Protein AF-A0AAU5FFE0-F1 (afdb_monomer_lite)

pLDDT: mean 80.81, std 11.8, range [43.16, 93.12]

Foldseek 3Di:
DLVVLLVVLLVVLVVLVVVVVPDDDPVSVVVVVVSLVSLLVSLLVSLVVVLVVLCCVCCVVHHDPVSVVVSVVSVVVSVPDPSNVNSVVSSPHDPDDPDPPCPVVD

Structure (mmCIF, N/CA/C/O backbone):
data_AF-A0AAU5FFE0-F1
#
_entry.id   AF-A0AAU5FFE0-F1
#
loop_
_atom_site.group_PDB
_atom_site.id
_atom_site.type_symbol
_atom_site.label_atom_id
_atom_site.label_alt_id
_atom_site.label_comp_id
_atom_site.label_asym_id
_atom_site.label_entity_id
_atom_site.label_seq_id
_atom_site.pdbx_PDB_ins_code
_atom_site.Cartn_x
_atom_site.Cartn_y
_atom_site.Cartn_z
_atom_site.occupancy
_atom_site.B_iso_or_equiv
_atom_site.auth_seq_id
_atom_site.auth_comp_id
_atom_site.auth_asym_id
_atom_site.auth_atom_id
_atom_site.pdbx_PDB_model_num
ATOM 1 N N . MET A 1 1 ? -0.988 11.367 4.995 1.00 68.69 1 MET A N 1
ATOM 2 C CA . MET A 1 1 ? 0.091 10.368 4.802 1.00 68.69 1 MET A CA 1
ATOM 3 C C . MET A 1 1 ? -0.110 9.551 3.526 1.00 68.69 1 MET A C 1
ATOM 5 O O . MET A 1 1 ? 0.800 9.491 2.712 1.00 68.69 1 MET A O 1
ATOM 9 N N . GLN A 1 2 ? -1.309 9.001 3.305 1.00 73.69 2 GLN A N 1
ATOM 10 C CA . GLN A 1 2 ? -1.658 8.175 2.136 1.00 73.69 2 GLN A CA 1
ATOM 11 C C . GLN A 1 2 ? -1.326 8.842 0.782 1.00 73.69 2 GLN A C 1
ATOM 13 O O . GLN A 1 2 ? -0.648 8.256 -0.055 1.00 73.69 2 GLN A O 1
ATOM 18 N N . SER A 1 3 ? -1.671 10.124 0.619 1.00 80.56 3 SER A N 1
ATOM 19 C CA . SER A 1 3 ? -1.374 10.900 -0.597 1.00 80.56 3 SER A CA 1
ATOM 20 C C . SER A 1 3 ? 0.119 11.103 -0.882 1.00 80.56 3 SER A C 1
ATOM 22 O O . SER A 1 3 ? 0.492 11.401 -2.015 1.00 80.56 3 SER A O 1
ATOM 24 N N . HIS A 1 4 ? 0.987 10.975 0.126 1.00 80.06 4 HIS A N 1
ATOM 25 C CA . HIS A 1 4 ? 2.432 11.084 -0.063 1.00 80.06 4 HIS A CA 1
ATOM 26 C C . HIS A 1 4 ? 2.996 9.825 -0.726 1.00 80.06 4 HIS A C 1
ATOM 28 O O . HIS A 1 4 ? 3.796 9.943 -1.651 1.00 80.06 4 HIS A O 1
ATOM 34 N N . LEU A 1 5 ? 2.540 8.641 -0.303 1.00 75.75 5 LEU A N 1
ATOM 35 C CA . LEU A 1 5 ? 2.946 7.365 -0.898 1.00 75.75 5 LEU A CA 1
ATOM 36 C C . LEU A 1 5 ? 2.521 7.287 -2.369 1.00 75.75 5 LEU A C 1
ATOM 38 O O . LEU A 1 5 ? 3.358 7.011 -3.224 1.00 75.75 5 LEU A O 1
ATOM 42 N N . ASP A 1 6 ? 1.274 7.653 -2.680 1.00 81.31 6 ASP A N 1
ATOM 43 C CA . ASP A 1 6 ? 0.782 7.669 -4.065 1.00 81.31 6 ASP A CA 1
ATOM 44 C C . ASP A 1 6 ? 1.608 8.611 -4.959 1.00 81.31 6 ASP A C 1
ATOM 46 O O . ASP A 1 6 ? 1.974 8.263 -6.082 1.00 81.31 6 ASP A O 1
ATOM 50 N N . LYS A 1 7 ? 1.953 9.806 -4.457 1.00 85.44 7 LYS A N 1
AT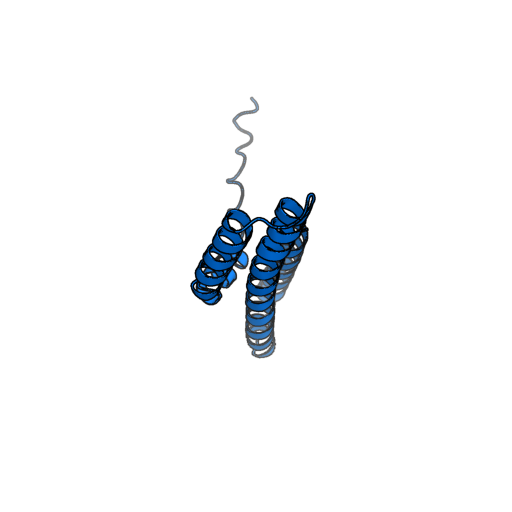OM 51 C CA . LYS A 1 7 ? 2.793 10.769 -5.189 1.00 85.44 7 LYS A CA 1
ATOM 52 C C . LYS A 1 7 ? 4.200 10.235 -5.452 1.00 85.44 7 LYS A C 1
ATOM 54 O O . LYS A 1 7 ? 4.742 10.500 -6.523 1.00 85.44 7 LYS A O 1
ATOM 59 N N . GLN A 1 8 ? 4.796 9.514 -4.502 1.00 83.69 8 GLN A N 1
ATOM 60 C CA . GLN A 1 8 ? 6.129 8.933 -4.678 1.00 83.69 8 GLN A CA 1
ATOM 61 C C . GLN A 1 8 ? 6.129 7.826 -5.734 1.00 83.69 8 GLN A C 1
ATOM 63 O O . GLN A 1 8 ? 7.001 7.835 -6.600 1.00 83.69 8 GLN A O 1
ATOM 68 N N . VAL A 1 9 ? 5.129 6.935 -5.720 1.00 79.88 9 VAL A N 1
ATOM 69 C CA . VAL A 1 9 ? 4.998 5.877 -6.738 1.00 79.88 9 VAL A CA 1
ATOM 70 C C . VAL A 1 9 ? 4.833 6.495 -8.128 1.00 79.88 9 VAL A C 1
ATOM 72 O O . VAL A 1 9 ? 5.641 6.218 -9.007 1.00 79.88 9 VAL A O 1
ATOM 75 N N . ARG A 1 10 ? 3.899 7.444 -8.293 1.00 83.25 10 ARG A N 1
ATOM 76 C CA . ARG A 1 10 ? 3.670 8.132 -9.580 1.00 83.25 10 ARG A CA 1
ATOM 77 C C . ARG A 1 10 ? 4.887 8.906 -10.084 1.00 83.25 10 ARG A C 1
ATOM 79 O O . ARG A 1 10 ? 5.137 8.979 -11.285 1.00 83.25 10 ARG A O 1
ATOM 86 N N . ARG A 1 11 ? 5.650 9.523 -9.175 1.00 83.19 11 ARG A N 1
ATOM 87 C CA . ARG A 1 11 ? 6.901 10.207 -9.531 1.00 83.19 11 ARG A CA 1
ATOM 88 C C . ARG A 1 11 ? 7.929 9.218 -10.070 1.00 83.19 11 ARG A C 1
ATOM 90 O O . ARG A 1 11 ? 8.678 9.580 -10.975 1.00 83.19 11 ARG A O 1
ATOM 97 N N . MET A 1 12 ? 7.976 8.013 -9.509 1.00 77.00 12 MET A N 1
ATOM 98 C CA . MET A 1 12 ? 8.881 6.965 -9.956 1.00 77.00 12 MET A CA 1
ATOM 99 C C . MET A 1 12 ? 8.469 6.435 -11.336 1.00 77.00 12 MET A C 1
ATOM 101 O O . MET A 1 12 ? 9.328 6.419 -12.213 1.00 77.00 12 MET A O 1
ATOM 105 N N . ASP A 1 13 ? 7.177 6.182 -11.592 1.00 76.00 13 ASP A N 1
ATOM 106 C CA . ASP A 1 13 ? 6.681 5.805 -12.932 1.00 76.00 13 ASP A CA 1
ATOM 107 C C . ASP A 1 13 ? 7.079 6.841 -13.995 1.00 76.00 13 ASP A C 1
ATOM 109 O O . ASP A 1 13 ? 7.671 6.505 -15.016 1.00 76.00 13 ASP A O 1
ATOM 113 N N . GLY A 1 14 ? 6.880 8.136 -13.720 1.00 78.38 14 GLY A N 1
ATOM 114 C CA . GLY A 1 14 ? 7.244 9.197 -14.669 1.00 78.38 14 GLY A CA 1
ATOM 115 C C . GLY A 1 14 ? 8.755 9.367 -14.905 1.00 78.38 14 GLY A C 1
ATOM 116 O O . GLY A 1 14 ? 9.170 10.056 -15.845 1.00 78.38 14 GLY A O 1
ATOM 117 N N . ILE A 1 15 ? 9.607 8.805 -14.044 1.00 77.69 15 ILE A N 1
ATOM 118 C CA . ILE A 1 15 ? 11.055 8.709 -14.285 1.00 77.69 15 ILE A CA 1
ATOM 119 C C . ILE A 1 15 ? 11.341 7.502 -15.184 1.00 77.69 15 ILE A C 1
ATOM 121 O O . ILE A 1 15 ? 12.102 7.634 -16.141 1.00 77.69 15 ILE A O 1
ATOM 125 N N . VAL A 1 16 ? 10.695 6.365 -14.920 1.00 70.94 16 VAL A N 1
ATOM 126 C CA . VAL A 1 16 ? 10.835 5.127 -15.699 1.00 70.94 16 VAL A CA 1
ATOM 127 C C . VAL A 1 16 ? 10.385 5.323 -17.135 1.00 70.94 16 VAL A C 1
ATOM 129 O O . VAL A 1 16 ? 11.165 5.045 -18.039 1.00 70.94 16 VAL A O 1
ATOM 132 N N . ASP A 1 17 ? 9.200 5.892 -17.355 1.00 74.25 17 ASP A N 1
ATOM 133 C CA . ASP A 1 17 ? 8.655 6.128 -18.696 1.00 74.25 17 ASP A CA 1
ATOM 134 C C . ASP A 1 17 ? 9.602 6.979 -19.559 1.00 74.25 17 ASP A C 1
ATOM 136 O O . ASP A 1 17 ? 9.773 6.733 -20.755 1.00 74.25 17 ASP A O 1
ATOM 140 N N . ARG A 1 18 ? 10.286 7.955 -18.944 1.00 73.25 18 ARG A N 1
ATOM 141 C CA . ARG A 1 18 ? 11.292 8.786 -19.625 1.00 73.25 18 ARG A CA 1
ATOM 142 C C . ARG A 1 18 ? 12.576 8.033 -19.951 1.00 73.25 18 ARG A C 1
ATOM 144 O O . ARG A 1 18 ? 13.163 8.291 -20.998 1.00 73.25 18 ARG A O 1
ATOM 151 N N . ILE A 1 19 ? 13.025 7.138 -19.074 1.00 68.19 19 ILE A N 1
ATOM 152 C CA . ILE A 1 19 ? 14.229 6.327 -19.302 1.00 68.19 19 ILE A CA 1
ATOM 153 C C . ILE A 1 19 ? 13.945 5.248 -20.362 1.00 68.19 19 ILE A C 1
ATOM 155 O O . ILE A 1 19 ? 14.749 5.052 -21.273 1.00 68.19 19 ILE A O 1
ATOM 159 N N . GLU A 1 20 ? 12.782 4.594 -20.302 1.00 67.94 20 GLU A N 1
ATOM 160 C CA . GLU A 1 20 ? 12.381 3.543 -21.247 1.00 67.94 20 GLU A CA 1
ATOM 161 C C . GLU A 1 20 ? 12.135 4.065 -22.665 1.00 67.94 20 GLU A C 1
ATOM 163 O O . GLU A 1 20 ? 12.395 3.341 -23.628 1.00 67.94 20 GLU A O 1
ATOM 168 N N . ALA A 1 21 ? 11.703 5.323 -22.821 1.00 69.50 21 ALA A N 1
ATOM 169 C CA . ALA A 1 21 ? 11.558 5.955 -24.133 1.00 69.50 21 ALA A CA 1
ATOM 170 C C . ALA A 1 21 ? 12.867 5.937 -24.953 1.00 69.50 21 ALA A C 1
ATOM 172 O O . ALA A 1 21 ? 12.816 5.938 -26.182 1.00 69.50 21 ALA A O 1
ATOM 173 N N . GLY A 1 22 ? 14.027 5.876 -24.285 1.00 66.06 22 GLY A N 1
ATOM 174 C CA . GLY A 1 22 ? 15.345 5.773 -24.918 1.00 66.06 22 GLY A CA 1
ATOM 175 C C . GLY A 1 22 ? 15.984 4.379 -24.882 1.00 66.06 22 GLY A C 1
ATOM 176 O O . GLY A 1 22 ? 16.970 4.161 -25.584 1.00 66.06 22 GLY A O 1
ATOM 177 N N . TRP A 1 23 ? 15.466 3.433 -24.087 1.00 62.72 23 TRP A N 1
ATOM 178 C CA . TRP A 1 23 ? 16.123 2.140 -23.862 1.00 62.72 23 TRP A CA 1
ATOM 179 C C . TRP A 1 23 ? 15.130 1.002 -23.580 1.00 62.72 23 TRP A C 1
ATOM 181 O O . TRP A 1 23 ? 14.775 0.724 -22.437 1.00 62.72 23 TRP A O 1
ATOM 191 N N . ARG A 1 24 ? 14.727 0.277 -24.633 1.00 66.38 24 ARG A N 1
ATOM 192 C CA . ARG A 1 24 ? 14.021 -1.013 -24.510 1.00 66.38 24 ARG A CA 1
ATOM 193 C C . ARG A 1 24 ? 15.040 -2.142 -24.405 1.00 66.38 24 ARG A C 1
ATOM 195 O O . ARG A 1 24 ? 15.666 -2.501 -25.399 1.00 66.38 24 ARG A O 1
ATOM 202 N N . SER A 1 25 ? 15.227 -2.687 -23.208 1.00 72.56 25 SER A N 1
ATOM 203 C CA . SER A 1 25 ? 16.160 -3.793 -22.962 1.00 72.56 25 SER A CA 1
ATOM 204 C C . SER A 1 25 ? 15.621 -4.752 -21.899 1.00 72.56 25 SER A C 1
ATOM 206 O O . SER A 1 25 ? 14.696 -4.402 -21.169 1.00 72.56 25 SER A O 1
ATOM 208 N N . PRO A 1 26 ? 16.205 -5.952 -21.740 1.00 79.50 26 PRO A N 1
ATOM 209 C CA . PRO A 1 26 ? 15.836 -6.856 -20.650 1.00 79.50 26 PRO A CA 1
ATOM 210 C C . PRO A 1 26 ? 15.937 -6.215 -19.254 1.00 79.50 26 PRO A C 1
ATOM 212 O O . PRO A 1 26 ? 15.165 -6.558 -18.363 1.00 79.50 26 PRO A O 1
ATOM 215 N N . ALA A 1 27 ? 16.842 -5.245 -19.070 1.00 77.44 27 ALA A N 1
ATOM 216 C CA . ALA A 1 27 ? 16.963 -4.500 -17.819 1.00 77.44 27 ALA A CA 1
ATOM 217 C C . ALA A 1 27 ? 15.751 -3.587 -17.557 1.00 77.44 27 ALA A C 1
ATOM 219 O O . ALA A 1 27 ? 15.340 -3.444 -16.407 1.00 77.44 27 ALA A O 1
ATOM 220 N N . SER A 1 28 ? 15.151 -3.010 -18.605 1.00 75.25 28 SER A N 1
ATOM 221 C CA . SER A 1 28 ? 13.961 -2.163 -18.461 1.00 75.25 28 SER A CA 1
ATOM 222 C C . SER A 1 28 ? 12.737 -2.989 -18.043 1.00 75.25 28 SER A C 1
ATOM 224 O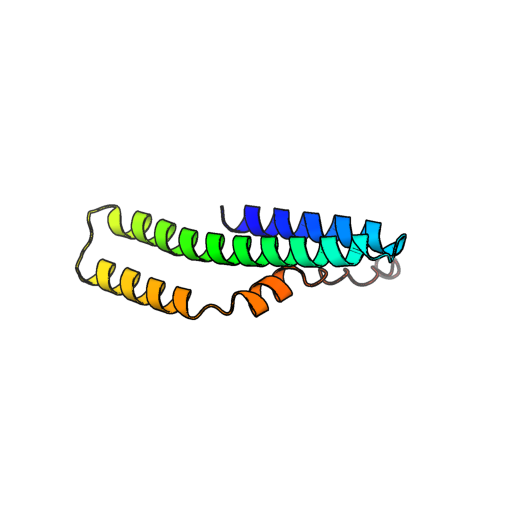 O . SER A 1 28 ? 12.021 -2.618 -17.116 1.00 75.25 28 SER A O 1
ATOM 226 N N . ALA A 1 29 ? 12.578 -4.188 -18.618 1.00 79.62 29 ALA A N 1
ATOM 227 C CA . ALA A 1 29 ? 11.538 -5.137 -18.218 1.00 79.62 29 ALA A CA 1
ATOM 228 C C . ALA A 1 29 ? 11.678 -5.582 -16.748 1.00 79.62 29 ALA A C 1
ATOM 230 O O . ALA A 1 29 ? 10.714 -5.507 -15.989 1.00 79.62 29 ALA A O 1
ATOM 231 N N . ALA A 1 30 ? 12.887 -5.962 -16.318 1.00 83.62 30 ALA A N 1
ATOM 232 C CA . ALA A 1 30 ? 13.138 -6.350 -14.928 1.00 83.62 30 ALA A CA 1
ATOM 233 C C . ALA A 1 30 ? 12.850 -5.206 -13.937 1.00 83.62 30 ALA A C 1
ATOM 235 O O . ALA A 1 30 ? 12.320 -5.431 -12.848 1.00 83.62 30 ALA A O 1
ATOM 236 N N . TYR A 1 31 ? 13.164 -3.965 -14.320 1.00 79.75 31 TYR A N 1
ATOM 237 C CA . TYR A 1 31 ? 12.841 -2.795 -13.510 1.00 79.75 31 TYR A CA 1
ATOM 238 C C . TYR A 1 31 ? 11.325 -2.567 -13.404 1.00 79.75 31 TYR A C 1
ATOM 240 O O . TYR A 1 31 ? 10.827 -2.297 -12.311 1.00 79.75 31 TYR A O 1
ATOM 248 N N . ARG A 1 32 ? 10.572 -2.706 -14.505 1.00 80.75 32 ARG A N 1
ATOM 249 C CA . ARG A 1 32 ? 9.101 -2.606 -14.497 1.00 80.75 32 ARG A CA 1
ATOM 250 C C . ARG A 1 32 ? 8.456 -3.601 -13.536 1.00 80.75 32 ARG A C 1
ATOM 252 O O . ARG A 1 32 ? 7.554 -3.219 -12.791 1.00 80.75 32 ARG A O 1
ATOM 259 N N . ASP A 1 33 ? 8.939 -4.839 -13.512 1.00 86.75 33 ASP A N 1
ATOM 260 C CA . ASP A 1 33 ? 8.431 -5.864 -12.597 1.00 86.75 33 ASP A CA 1
ATOM 261 C C . ASP A 1 33 ? 8.697 -5.500 -11.131 1.00 86.75 33 ASP A C 1
ATOM 263 O O . ASP A 1 33 ? 7.785 -5.566 -10.299 1.00 86.75 33 ASP A O 1
ATOM 267 N N . LEU A 1 34 ? 9.914 -5.035 -10.820 1.00 86.88 34 LEU A N 1
ATOM 268 C CA . LEU A 1 34 ? 10.254 -4.534 -9.487 1.00 86.88 34 LEU A CA 1
ATOM 269 C C . LEU A 1 34 ? 9.354 -3.358 -9.092 1.00 86.88 34 LEU A C 1
ATOM 271 O O . LEU A 1 34 ? 8.839 -3.306 -7.973 1.00 86.88 34 LEU A O 1
ATOM 275 N N . HIS A 1 35 ? 9.132 -2.426 -10.017 1.00 83.88 35 HIS A N 1
ATOM 276 C CA . HIS A 1 35 ? 8.316 -1.253 -9.754 1.00 83.88 35 HIS A CA 1
ATOM 277 C C . HIS A 1 35 ? 6.852 -1.617 -9.492 1.00 83.88 35 HIS A C 1
ATOM 279 O O . HIS A 1 35 ? 6.259 -1.104 -8.542 1.00 83.88 35 HIS A O 1
ATOM 285 N N . ARG A 1 36 ? 6.292 -2.555 -10.263 1.00 87.56 36 ARG A N 1
ATOM 286 C CA . ARG A 1 36 ? 4.942 -3.082 -10.033 1.00 87.56 36 ARG A CA 1
ATOM 287 C C . ARG A 1 36 ? 4.823 -3.774 -8.680 1.00 87.56 36 ARG A C 1
ATOM 289 O O . ARG A 1 36 ? 3.800 -3.636 -8.013 1.00 87.56 36 ARG A O 1
ATOM 296 N N . GLY A 1 37 ? 5.866 -4.482 -8.245 1.00 89.44 37 GLY A N 1
ATOM 297 C CA . GLY A 1 37 ? 5.971 -5.000 -6.879 1.00 89.44 37 GLY A CA 1
ATOM 298 C C . GLY A 1 37 ? 5.862 -3.884 -5.835 1.00 89.44 37 GLY A C 1
ATOM 299 O O . GLY A 1 37 ? 4.991 -3.933 -4.970 1.00 89.44 37 GLY A O 1
ATOM 300 N N . ALA A 1 38 ? 6.654 -2.821 -5.987 1.00 88.19 38 ALA A N 1
ATOM 301 C CA . ALA A 1 38 ? 6.621 -1.671 -5.083 1.00 88.19 38 ALA A CA 1
ATOM 302 C C . ALA A 1 38 ? 5.260 -0.944 -5.075 1.00 88.19 38 ALA A C 1
ATOM 304 O O . ALA A 1 38 ? 4.806 -0.495 -4.023 1.00 88.19 38 ALA A O 1
ATOM 305 N N . ALA A 1 39 ? 4.577 -0.851 -6.221 1.00 88.25 39 ALA A N 1
ATOM 306 C CA . ALA A 1 39 ? 3.234 -0.277 -6.306 1.00 88.25 39 ALA A CA 1
ATOM 307 C C . ALA A 1 39 ? 2.199 -1.122 -5.539 1.00 88.25 39 ALA A C 1
ATOM 309 O O . ALA A 1 39 ? 1.376 -0.573 -4.805 1.00 88.25 39 ALA A O 1
ATOM 310 N N . LYS A 1 40 ? 2.274 -2.457 -5.636 1.00 91.88 40 LYS A N 1
ATOM 311 C CA . LYS A 1 40 ? 1.431 -3.377 -4.849 1.00 91.88 40 LYS A CA 1
ATOM 312 C C . LYS A 1 40 ? 1.672 -3.225 -3.348 1.00 91.88 40 LYS A C 1
ATOM 314 O O . LYS A 1 40 ? 0.714 -3.166 -2.575 1.00 91.88 40 LYS A O 1
ATOM 319 N N . ASP A 1 41 ? 2.932 -3.111 -2.939 1.00 90.31 41 ASP A N 1
ATOM 320 C CA . ASP A 1 41 ? 3.280 -2.891 -1.535 1.00 90.31 41 ASP A CA 1
ATOM 321 C C . ASP A 1 41 ? 2.758 -1.540 -1.032 1.00 90.31 41 ASP A C 1
ATOM 323 O O . ASP A 1 41 ? 2.186 -1.469 0.056 1.00 90.31 41 ASP A O 1
ATOM 327 N N . ALA A 1 42 ? 2.855 -0.481 -1.842 1.00 88.12 42 ALA A N 1
ATOM 328 C CA . ALA A 1 42 ? 2.302 0.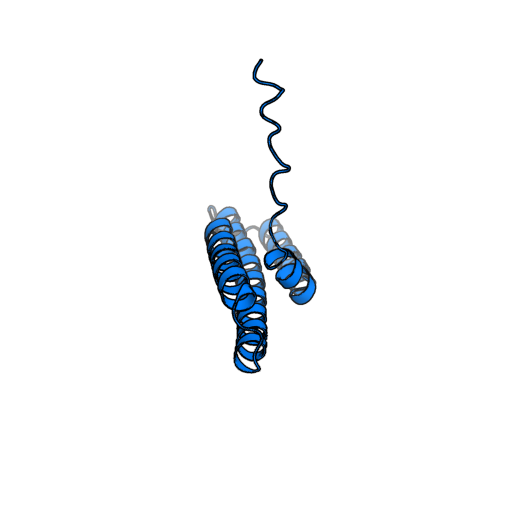829 -1.508 1.00 88.12 42 ALA A CA 1
ATOM 329 C C . ALA A 1 42 ? 0.776 0.789 -1.31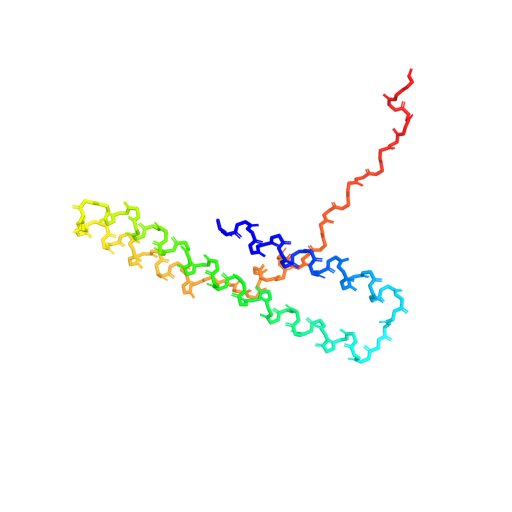2 1.00 88.12 42 ALA A C 1
ATOM 331 O O . ALA A 1 42 ? 0.273 1.357 -0.340 1.00 88.12 42 ALA A O 1
ATOM 332 N N . VAL A 1 43 ? 0.041 0.076 -2.177 1.00 90.06 43 VAL A N 1
ATOM 333 C CA . VAL A 1 43 ? -1.412 -0.133 -2.030 1.00 90.06 43 VAL A CA 1
ATOM 334 C C . VAL A 1 43 ? -1.732 -0.858 -0.721 1.00 90.06 43 VAL A C 1
ATOM 336 O O . VAL A 1 43 ? -2.613 -0.420 0.022 1.00 90.06 43 VAL A O 1
ATOM 339 N N . ARG A 1 44 ? -0.998 -1.931 -0.397 1.00 91.56 44 ARG A N 1
ATOM 340 C CA . ARG A 1 44 ? -1.201 -2.688 0.847 1.00 91.56 44 ARG A CA 1
ATOM 341 C C . ARG A 1 44 ? -0.914 -1.834 2.084 1.00 91.56 44 ARG A C 1
ATOM 343 O O . ARG A 1 44 ? -1.708 -1.827 3.020 1.00 91.56 44 ARG A O 1
ATOM 350 N N . ILE A 1 45 ? 0.187 -1.081 2.079 1.00 89.38 45 ILE A N 1
ATOM 351 C CA . ILE A 1 45 ? 0.539 -0.161 3.169 1.00 89.38 45 ILE A CA 1
ATOM 352 C C . ILE A 1 45 ? -0.549 0.905 3.337 1.00 89.38 45 ILE A C 1
ATOM 354 O O . ILE A 1 45 ? -0.967 1.173 4.461 1.00 89.38 45 ILE A O 1
ATOM 358 N N . ARG A 1 46 ? -1.046 1.488 2.237 1.00 87.69 46 ARG A N 1
ATOM 359 C CA . ARG A 1 46 ? -2.124 2.488 2.271 1.00 87.69 46 ARG A CA 1
ATOM 360 C C . ARG A 1 46 ? -3.389 1.931 2.915 1.00 87.69 46 ARG A C 1
ATOM 362 O O . ARG A 1 46 ? -3.973 2.610 3.756 1.00 87.69 46 ARG A O 1
ATOM 369 N N . ALA A 1 47 ? -3.781 0.712 2.549 1.00 90.06 47 ALA A N 1
ATOM 370 C CA . ALA A 1 47 ? -4.926 0.034 3.143 1.00 90.06 47 ALA A CA 1
ATOM 371 C C . ALA A 1 47 ? -4.743 -0.096 4.662 1.00 90.06 47 ALA A C 1
ATOM 373 O O . ALA A 1 47 ? -5.546 0.442 5.420 1.00 90.06 47 ALA A O 1
ATOM 374 N N . ILE A 1 48 ? -3.634 -0.690 5.111 1.00 91.50 48 ILE A N 1
ATOM 375 C CA . ILE A 1 48 ? -3.337 -0.878 6.540 1.00 91.50 48 ILE A CA 1
ATOM 376 C C . ILE A 1 48 ? -3.372 0.457 7.293 1.00 91.50 48 ILE A C 1
ATOM 378 O O . ILE A 1 48 ? -4.025 0.565 8.333 1.00 91.50 48 ILE A O 1
ATOM 382 N N . LEU A 1 49 ? -2.723 1.491 6.749 1.00 88.62 49 LEU A N 1
ATOM 383 C CA . LEU A 1 49 ? -2.702 2.823 7.351 1.00 88.62 49 LEU A CA 1
ATOM 384 C C . LEU A 1 49 ? -4.103 3.425 7.499 1.00 88.62 49 LEU A C 1
ATOM 386 O O . LEU A 1 49 ? -4.340 4.101 8.493 1.00 88.62 49 LEU A O 1
ATOM 390 N N . ALA A 1 50 ? -5.033 3.158 6.578 1.00 89.12 50 ALA A N 1
ATOM 391 C CA . ALA A 1 50 ? -6.408 3.645 6.682 1.00 89.12 50 ALA A CA 1
ATOM 392 C C . ALA A 1 50 ? -7.164 3.035 7.878 1.00 89.12 50 ALA A C 1
ATOM 394 O O . ALA A 1 50 ? -7.901 3.740 8.560 1.00 89.12 50 ALA A O 1
ATOM 395 N N . VAL A 1 51 ? -6.952 1.747 8.185 1.00 91.38 51 VAL A N 1
ATOM 396 C CA . VAL A 1 51 ? -7.532 1.133 9.399 1.00 91.38 51 VAL A CA 1
ATOM 397 C C . VAL A 1 51 ? -6.853 1.628 10.664 1.00 91.38 51 VAL A C 1
ATOM 399 O O . VAL A 1 51 ? -7.533 1.821 11.665 1.00 91.38 51 VAL A O 1
ATOM 402 N N . ILE A 1 52 ? -5.539 1.860 10.641 1.00 90.56 52 ILE A N 1
ATOM 403 C CA . ILE A 1 52 ? -4.840 2.434 11.799 1.00 90.56 52 ILE A CA 1
ATOM 404 C C . ILE A 1 52 ? -5.343 3.856 12.074 1.00 90.56 52 ILE A C 1
ATOM 406 O O . ILE A 1 52 ? -5.612 4.193 13.223 1.00 90.56 52 ILE A O 1
ATOM 410 N N . GLU A 1 53 ? -5.499 4.674 11.033 1.00 89.00 53 GLU A N 1
ATOM 411 C CA . GLU A 1 53 ? -6.046 6.030 11.126 1.00 89.00 53 GLU A CA 1
ATOM 412 C C . GLU A 1 53 ? -7.449 6.021 11.745 1.00 89.00 53 GLU A C 1
ATOM 414 O O . GLU A 1 53 ? -7.711 6.769 12.688 1.00 89.00 53 GLU A O 1
ATOM 419 N N . GLU A 1 54 ? -8.313 5.113 11.290 1.00 90.44 54 GLU A N 1
ATOM 420 C CA . GLU A 1 54 ? -9.648 4.957 11.861 1.00 90.44 54 GLU A CA 1
ATOM 421 C C . GLU A 1 54 ? -9.614 4.455 13.310 1.00 90.44 54 GLU A C 1
ATOM 423 O O . GLU A 1 54 ? -10.306 4.997 14.169 1.00 90.44 54 GLU A O 1
ATOM 428 N N . ALA A 1 55 ? -8.784 3.459 13.619 1.00 88.44 55 ALA A N 1
ATOM 429 C CA . ALA A 1 55 ? -8.659 2.930 14.973 1.00 88.44 55 ALA A CA 1
ATOM 430 C C . ALA A 1 55 ? -8.200 4.009 15.960 1.00 88.44 55 ALA A C 1
ATOM 432 O O . ALA A 1 55 ? -8.729 4.097 17.064 1.00 88.44 55 ALA A O 1
ATOM 433 N N . VAL A 1 56 ? -7.261 4.868 15.559 1.00 89.56 56 VAL A N 1
ATOM 434 C CA . VAL A 1 56 ? -6.826 6.010 16.375 1.00 89.56 56 VAL A CA 1
ATOM 435 C C . VAL A 1 56 ? -7.956 7.026 16.553 1.00 89.56 56 VAL A C 1
ATOM 437 O O . VAL A 1 56 ? -8.116 7.571 17.644 1.00 89.56 56 VAL A O 1
ATOM 440 N N . ARG A 1 57 ? -8.759 7.272 15.509 1.00 87.31 57 ARG A N 1
ATOM 441 C CA . ARG A 1 57 ? -9.903 8.193 15.561 1.00 87.31 57 ARG A CA 1
ATOM 442 C C . ARG A 1 57 ? -10.985 7.708 16.526 1.00 87.31 57 ARG A C 1
ATOM 444 O O . ARG A 1 57 ? -11.446 8.498 17.346 1.00 87.31 57 ARG A O 1
ATOM 451 N N . LEU A 1 58 ? -11.367 6.435 16.431 1.00 89.81 58 LEU A N 1
ATOM 452 C CA . LEU A 1 58 ? -12.395 5.821 17.277 1.00 89.81 58 LEU A CA 1
ATOM 453 C C . LEU A 1 58 ? -11.897 5.606 18.713 1.00 89.81 58 LEU A C 1
ATOM 455 O O . LEU A 1 58 ? -12.635 5.815 19.665 1.00 89.81 58 LEU A O 1
ATOM 459 N N . GLY A 1 59 ? -10.620 5.263 18.888 1.00 86.62 59 GLY A N 1
ATOM 460 C CA . GLY A 1 59 ? -10.019 5.006 20.198 1.00 86.62 59 GLY A CA 1
ATOM 461 C C . GLY A 1 59 ? -9.746 6.250 21.049 1.00 86.62 59 GLY A C 1
ATOM 462 O O . GLY A 1 59 ? -9.215 6.107 22.149 1.00 86.62 59 GLY A O 1
ATOM 463 N N . ARG A 1 60 ? -10.083 7.459 20.572 1.00 86.00 60 ARG A N 1
ATOM 464 C CA . ARG A 1 60 ? -9.806 8.729 21.267 1.00 86.00 60 ARG A CA 1
ATOM 465 C C . ARG A 1 60 ? -10.374 8.768 22.689 1.00 86.00 60 ARG A C 1
ATOM 467 O O . ARG A 1 60 ? -9.691 9.261 23.582 1.00 86.00 60 ARG A O 1
ATOM 474 N N . ASP A 1 61 ? -11.570 8.219 22.881 1.00 86.94 61 ASP A N 1
ATOM 475 C CA . ASP A 1 61 ? -12.283 8.201 24.166 1.00 86.94 61 ASP A CA 1
ATOM 476 C C . ASP A 1 61 ? -12.419 6.767 24.735 1.00 86.94 61 ASP A C 1
ATOM 478 O O . ASP A 1 61 ? -13.190 6.520 25.662 1.00 86.94 61 ASP A O 1
ATOM 482 N N . GLY A 1 62 ? -11.633 5.819 24.204 1.00 83.00 62 GLY A N 1
ATOM 483 C CA . GLY A 1 62 ? -11.786 4.379 24.435 1.00 83.00 62 GLY A CA 1
ATOM 484 C C . GLY A 1 62 ? -12.745 3.723 23.432 1.00 83.00 62 GLY A C 1
ATOM 485 O O . GLY A 1 62 ? -13.638 4.370 22.899 1.00 83.00 62 GLY A O 1
ATOM 486 N N . PHE A 1 63 ? -12.543 2.434 23.140 1.00 87.38 63 PHE A N 1
ATOM 487 C CA . PHE A 1 63 ? -13.346 1.718 22.141 1.00 87.38 63 PHE A CA 1
ATOM 488 C C . PHE A 1 63 ? -14.679 1.225 22.713 1.00 87.38 63 PHE A C 1
ATOM 490 O O . PHE A 1 63 ? -14.697 0.518 23.722 1.00 87.38 63 PHE A O 1
ATOM 497 N N . SER A 1 64 ? -15.779 1.518 22.018 1.00 89.75 64 SER A N 1
ATOM 498 C CA . SER A 1 64 ? -17.076 0.864 22.222 1.00 89.75 64 SER A CA 1
ATOM 499 C C . SER A 1 64 ? -17.217 -0.415 21.380 1.00 89.75 64 SER A C 1
ATOM 501 O O . SER A 1 64 ? -16.445 -0.658 20.451 1.00 89.75 64 SER A O 1
ATOM 503 N N . GLU A 1 65 ? -18.236 -1.237 21.657 1.00 89.94 65 GLU A N 1
ATOM 504 C CA . GLU A 1 65 ? -18.552 -2.412 20.822 1.00 89.94 65 GLU A CA 1
ATOM 505 C C . GLU A 1 65 ? -18.867 -2.028 19.367 1.00 89.94 65 GLU A C 1
ATOM 507 O O . GLU A 1 65 ? -18.477 -2.733 18.435 1.00 89.94 65 GLU A O 1
ATOM 512 N N . GLN A 1 66 ? -19.519 -0.878 19.170 1.00 88.69 66 GLN A N 1
ATOM 513 C CA . GLN A 1 66 ? -19.819 -0.332 17.848 1.00 88.69 66 GLN A CA 1
ATOM 514 C C . GLN A 1 66 ? -18.525 -0.025 17.080 1.00 88.69 66 GLN A C 1
ATOM 516 O O . GLN A 1 66 ? -18.403 -0.379 15.908 1.00 88.69 66 GLN A O 1
ATOM 521 N N . ASP A 1 67 ? -17.538 0.575 17.746 1.00 89.38 67 ASP A N 1
ATOM 522 C CA . ASP A 1 67 ? -16.255 0.930 17.130 1.00 89.38 67 ASP A CA 1
ATOM 523 C C . ASP A 1 67 ? -15.463 -0.315 16.725 1.00 89.38 67 ASP A C 1
ATOM 525 O O . ASP A 1 67 ? -14.878 -0.376 15.642 1.00 89.38 67 ASP A O 1
ATOM 529 N N . LEU A 1 68 ? -15.489 -1.352 17.567 1.00 91.81 68 LEU A N 1
ATOM 530 C CA . LEU A 1 68 ? -14.864 -2.636 17.256 1.00 91.81 68 LEU A CA 1
ATOM 531 C C . LEU A 1 68 ? -15.526 -3.312 16.048 1.00 91.81 68 LEU A C 1
ATOM 533 O O . LEU A 1 68 ? -14.821 -3.876 15.206 1.00 91.81 68 LEU A O 1
ATOM 537 N N . ALA A 1 69 ? -16.854 -3.220 15.921 1.00 91.69 69 ALA A N 1
ATOM 538 C CA . ALA A 1 69 ? -17.575 -3.732 14.758 1.00 91.69 69 ALA A CA 1
ATOM 539 C C . ALA A 1 69 ? -17.186 -2.990 13.465 1.00 91.69 69 ALA A C 1
ATOM 541 O O . ALA A 1 69 ? -16.964 -3.631 12.435 1.00 91.69 69 ALA A O 1
ATOM 542 N N . VAL A 1 70 ? -17.019 -1.663 13.525 1.00 91.56 70 VAL A N 1
ATOM 543 C CA . VAL A 1 70 ? -16.534 -0.854 12.391 1.00 91.56 70 VAL A CA 1
ATOM 544 C C . VAL A 1 70 ? -15.125 -1.282 11.978 1.00 91.56 70 VAL A C 1
ATOM 546 O O . VAL A 1 70 ? -14.874 -1.537 10.798 1.00 91.56 70 VAL A O 1
ATOM 549 N N . LEU A 1 71 ? -14.207 -1.446 12.934 1.00 92.56 71 LEU A N 1
ATOM 550 C CA . LEU A 1 71 ? -12.839 -1.886 12.640 1.00 92.56 71 LEU A CA 1
ATOM 551 C C . LEU A 1 71 ? -12.785 -3.301 12.055 1.00 92.56 71 LEU A C 1
ATOM 553 O O . LEU A 1 71 ? -11.960 -3.567 11.176 1.00 92.56 71 LEU A O 1
ATOM 557 N N . ALA A 1 72 ? -13.647 -4.209 12.518 1.00 92.00 72 ALA A N 1
ATOM 558 C CA . ALA A 1 72 ? -13.758 -5.554 11.961 1.00 92.00 72 ALA A CA 1
ATOM 559 C C . ALA A 1 72 ? -14.238 -5.512 10.503 1.00 92.00 72 ALA A C 1
ATOM 561 O O . ALA A 1 72 ? -13.629 -6.144 9.637 1.00 92.00 72 ALA A O 1
ATOM 562 N N . GLN A 1 73 ? -15.262 -4.705 10.215 1.00 91.94 73 GLN A N 1
ATOM 563 C CA . GLN A 1 73 ? -15.781 -4.531 8.861 1.00 91.94 73 GLN A CA 1
ATOM 564 C C . GLN A 1 73 ? -14.735 -3.920 7.920 1.00 91.94 73 GLN A C 1
ATOM 566 O O . GLN A 1 73 ? -14.541 -4.405 6.807 1.00 91.94 73 GLN A O 1
ATOM 571 N N . MET A 1 74 ? -14.005 -2.893 8.361 1.00 90.62 74 MET A N 1
ATOM 572 C CA . MET A 1 74 ? -12.942 -2.300 7.545 1.00 90.62 74 MET A CA 1
ATOM 573 C C . MET A 1 74 ? -11.815 -3.287 7.244 1.00 90.62 74 MET A C 1
ATOM 575 O O . MET A 1 74 ? -11.267 -3.270 6.143 1.00 90.62 74 MET A O 1
ATOM 579 N N . ARG A 1 75 ? -11.479 -4.165 8.195 1.00 90.00 75 ARG A N 1
ATOM 580 C CA . ARG A 1 75 ? -10.466 -5.206 7.993 1.00 90.00 75 ARG A CA 1
ATOM 581 C C . ARG A 1 75 ? -10.908 -6.213 6.930 1.00 90.00 75 ARG A C 1
ATOM 583 O O . ARG A 1 75 ? -10.129 -6.512 6.036 1.00 90.00 75 ARG A O 1
ATOM 590 N N . GLN A 1 76 ? -12.176 -6.628 6.954 1.00 91.44 76 GLN A N 1
ATOM 591 C CA . GLN A 1 76 ? -12.743 -7.473 5.898 1.00 91.44 76 GLN A CA 1
ATOM 592 C C . GLN A 1 76 ? -12.687 -6.789 4.528 1.00 91.44 76 GLN A C 1
ATOM 594 O O . GLN A 1 76 ? -12.300 -7.408 3.543 1.00 91.44 76 GLN A O 1
ATOM 599 N N . ILE A 1 77 ? -13.026 -5.498 4.452 1.00 88.50 77 ILE A N 1
ATOM 600 C CA . ILE A 1 77 ? -12.933 -4.741 3.195 1.00 88.50 77 ILE A CA 1
ATOM 601 C C . ILE A 1 77 ? -11.486 -4.712 2.680 1.00 88.50 77 ILE A C 1
ATOM 603 O O . ILE A 1 77 ? -11.283 -4.865 1.477 1.00 88.50 77 ILE A O 1
ATOM 607 N N . GLN A 1 78 ? -10.484 -4.564 3.557 1.00 89.06 78 GLN A N 1
ATOM 608 C CA . GLN A 1 78 ? -9.072 -4.615 3.151 1.00 89.06 78 GLN A CA 1
ATOM 609 C C . GLN A 1 78 ? -8.668 -5.950 2.539 1.00 89.06 78 GLN A C 1
ATOM 611 O O . GLN A 1 78 ? -7.960 -5.954 1.532 1.00 89.06 78 GLN A O 1
ATOM 616 N N . ASP A 1 79 ? -9.129 -7.059 3.114 1.00 88.56 79 ASP A N 1
ATOM 617 C CA . ASP A 1 79 ? -8.818 -8.404 2.618 1.00 88.56 79 ASP A CA 1
ATOM 618 C C . ASP A 1 79 ? -9.370 -8.638 1.200 1.00 88.56 79 ASP A C 1
ATOM 620 O O . ASP A 1 79 ? -8.861 -9.478 0.456 1.00 88.56 79 ASP A O 1
ATOM 624 N N . HIS A 1 80 ? -10.378 -7.860 0.796 1.00 89.38 80 HIS A N 1
ATOM 625 C CA . HIS A 1 80 ? -10.992 -7.907 -0.530 1.00 89.38 80 HIS A CA 1
ATOM 626 C C . HIS A 1 80 ? -10.441 -6.876 -1.525 1.00 89.38 80 HIS A C 1
ATOM 628 O O . HIS A 1 80 ? -10.913 -6.821 -2.664 1.00 89.38 80 HIS A O 1
ATOM 634 N N . ILE A 1 81 ? -9.453 -6.059 -1.148 1.00 89.94 81 ILE A N 1
ATOM 635 C CA . ILE A 1 81 ? -8.835 -5.117 -2.086 1.00 89.94 81 ILE A CA 1
ATOM 636 C C . ILE A 1 81 ? -8.064 -5.900 -3.152 1.00 89.94 81 ILE A C 1
ATOM 638 O O . ILE A 1 81 ? -7.109 -6.620 -2.860 1.00 89.94 81 ILE A O 1
ATOM 642 N N . ASP A 1 82 ? -8.429 -5.687 -4.416 1.00 93.12 82 ASP A N 1
ATOM 643 C CA . ASP A 1 82 ? -7.634 -6.149 -5.550 1.00 93.12 82 ASP A CA 1
ATOM 644 C C . ASP A 1 82 ? -6.364 -5.297 -5.676 1.00 93.12 82 ASP A C 1
ATOM 646 O O . ASP A 1 82 ? -6.320 -4.265 -6.351 1.00 93.12 82 ASP A O 1
ATOM 650 N N . VAL A 1 83 ? -5.318 -5.746 -4.985 1.00 91.25 83 VAL A N 1
ATOM 651 C CA . VAL A 1 83 ? -4.019 -5.071 -4.937 1.00 91.25 83 VAL A CA 1
ATOM 652 C C . VAL A 1 83 ? -3.392 -4.959 -6.327 1.00 91.25 83 VAL A C 1
ATOM 654 O O . VAL A 1 83 ? -2.705 -3.979 -6.602 1.00 91.25 83 VAL A O 1
ATOM 657 N N . ALA A 1 84 ? -3.614 -5.936 -7.210 1.00 89.31 84 ALA A N 1
ATOM 658 C CA . ALA A 1 84 ? -3.043 -5.906 -8.551 1.00 89.31 84 ALA A CA 1
ATOM 659 C C . ALA A 1 84 ? -3.711 -4.820 -9.400 1.00 89.31 84 ALA A C 1
ATOM 661 O O . ALA A 1 84 ? -3.010 -3.985 -9.967 1.00 89.31 84 ALA A O 1
ATOM 662 N N . ARG A 1 85 ? -5.047 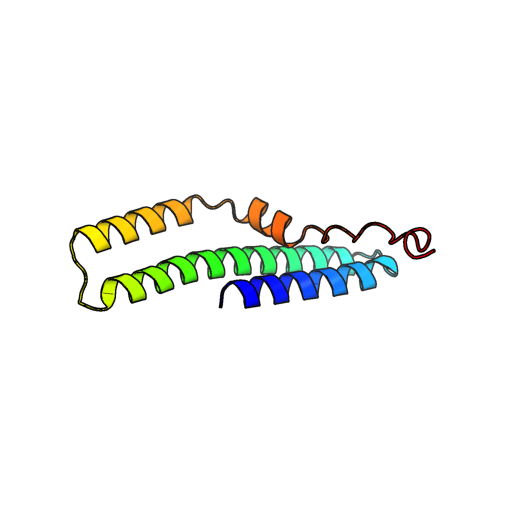-4.774 -9.414 1.00 91.62 85 ARG A N 1
ATOM 663 C CA . ARG A 1 85 ? -5.804 -3.752 -10.149 1.00 91.62 85 ARG A CA 1
ATOM 664 C C . ARG A 1 85 ? -5.515 -2.340 -9.638 1.00 91.62 85 ARG A C 1
ATOM 666 O O . ARG A 1 85 ? -5.357 -1.416 -10.432 1.00 91.62 85 ARG A O 1
ATOM 673 N N . GLU A 1 86 ? -5.447 -2.161 -8.323 1.00 89.25 86 GLU A N 1
ATOM 674 C CA . GLU A 1 86 ? -5.141 -0.862 -7.711 1.00 89.25 86 GLU A CA 1
ATOM 675 C C . GLU A 1 86 ? -3.701 -0.414 -7.990 1.00 89.25 86 GLU A C 1
ATOM 677 O O . GLU A 1 86 ? -3.466 0.766 -8.250 1.00 89.25 86 GLU A O 1
ATOM 682 N N . ALA A 1 87 ? -2.740 -1.344 -7.987 1.00 89.19 87 ALA A N 1
ATOM 683 C CA . ALA A 1 87 ? -1.365 -1.046 -8.376 1.00 89.19 87 ALA A CA 1
ATOM 684 C C . ALA A 1 87 ? -1.288 -0.632 -9.850 1.00 89.19 87 ALA A C 1
ATOM 686 O O . ALA A 1 87 ? -0.649 0.365 -10.168 1.00 89.19 87 ALA A O 1
ATOM 687 N N . ASP A 1 88 ? -2.001 -1.325 -10.737 1.00 88.25 88 ASP A N 1
ATOM 688 C CA . ASP A 1 88 ? -2.040 -0.982 -12.160 1.00 88.25 88 ASP A CA 1
ATOM 689 C C . ASP A 1 88 ? -2.650 0.407 -12.398 1.00 88.25 88 ASP A C 1
ATOM 691 O O . ASP A 1 88 ? -2.139 1.181 -13.204 1.00 88.25 88 ASP A O 1
ATOM 695 N N . ALA A 1 89 ? -3.704 0.769 -11.660 1.00 87.19 89 ALA A N 1
ATOM 696 C CA . ALA A 1 89 ? -4.293 2.109 -11.712 1.00 87.19 89 ALA A CA 1
ATOM 697 C C . ALA A 1 89 ? -3.360 3.195 -11.143 1.00 87.19 89 ALA A C 1
ATOM 699 O O . ALA A 1 89 ? -3.384 4.349 -11.587 1.00 87.19 89 ALA A O 1
ATOM 700 N N . LEU A 1 90 ? -2.534 2.843 -10.155 1.00 84.19 90 LEU A N 1
ATOM 701 C CA . LEU A 1 90 ? -1.527 3.739 -9.597 1.00 84.19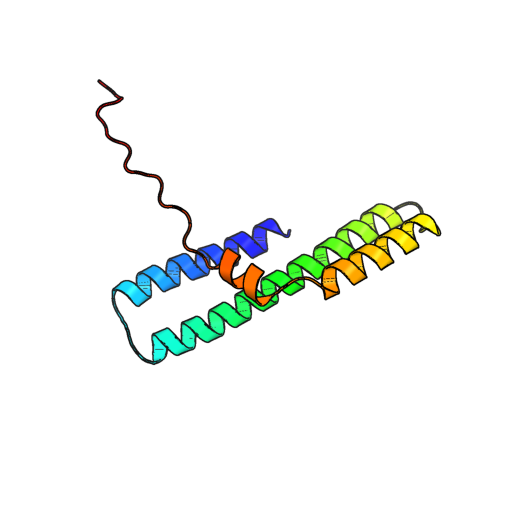 90 LEU A CA 1
ATOM 702 C C . LEU A 1 90 ? -0.403 4.012 -10.604 1.00 84.19 90 LEU A C 1
ATOM 704 O O . LEU A 1 90 ? 0.042 5.157 -10.696 1.00 84.19 90 LEU A O 1
ATOM 708 N N . GLN A 1 91 ? -0.030 2.985 -11.372 1.00 81.44 91 GLN A N 1
ATOM 709 C CA . GLN A 1 91 ? 1.000 3.036 -12.411 1.00 81.44 91 GLN A CA 1
ATOM 710 C C . GLN A 1 91 ? 0.509 3.501 -13.781 1.00 81.44 91 GLN A C 1
ATOM 712 O O . GLN A 1 91 ? 1.306 3.722 -14.692 1.00 81.44 91 GLN A O 1
ATOM 717 N N . ALA A 1 92 ? -0.803 3.657 -13.961 1.00 80.81 92 ALA A N 1
ATOM 718 C CA . ALA A 1 92 ? -1.345 4.193 -15.195 1.00 80.81 92 ALA A CA 1
ATOM 719 C C . ALA A 1 92 ? -0.787 5.611 -15.437 1.00 80.81 92 ALA A C 1
ATOM 721 O O . ALA A 1 92 ? -0.807 6.440 -14.512 1.00 80.81 92 ALA A O 1
ATOM 722 N N . PRO A 1 93 ? -0.314 5.912 -16.664 1.00 69.69 93 PRO A N 1
ATOM 723 C CA . PRO A 1 93 ? 0.203 7.231 -16.989 1.00 69.69 93 PRO A CA 1
ATOM 724 C C . PRO A 1 93 ? -0.874 8.277 -16.702 1.00 69.69 93 PRO A C 1
ATOM 726 O O . PRO A 1 93 ? -2.050 8.089 -17.026 1.00 69.69 93 PRO A O 1
ATOM 729 N N . ALA A 1 94 ? -0.480 9.376 -16.056 1.00 63.72 94 ALA A N 1
ATOM 730 C CA . ALA A 1 94 ? -1.405 10.470 -15.787 1.00 63.72 94 ALA A CA 1
ATOM 731 C C . ALA A 1 94 ? -1.983 10.983 -17.119 1.00 63.72 94 ALA A C 1
ATOM 733 O O . ALA A 1 94 ? -1.227 11.083 -18.091 1.00 63.72 94 ALA A O 1
ATOM 734 N N . PRO A 1 95 ? -3.288 11.315 -17.192 1.00 58.19 95 PRO A N 1
ATOM 735 C CA . PRO A 1 95 ? -3.857 11.888 -18.403 1.00 58.19 95 PRO A CA 1
ATOM 736 C C . PRO A 1 95 ? -3.054 13.135 -18.766 1.00 58.19 95 PRO A C 1
ATOM 738 O O . PRO A 1 95 ? -2.924 14.060 -17.960 1.00 58.19 95 PRO A O 1
ATOM 741 N N . THR A 1 96 ? -2.470 13.139 -19.961 1.00 57.38 96 THR A N 1
ATOM 742 C CA . THR A 1 96 ? -1.798 14.316 -20.499 1.00 57.38 96 THR A CA 1
ATOM 743 C C . THR A 1 96 ? -2.825 15.446 -20.548 1.00 57.38 96 THR A C 1
ATOM 745 O O . THR A 1 96 ? -3.901 15.245 -21.121 1.00 57.38 96 THR A O 1
ATOM 748 N N . PRO A 1 97 ? -2.544 16.628 -19.966 1.00 55.03 97 PRO A N 1
ATOM 749 C CA . PRO A 1 97 ? -3.350 17.805 -20.244 1.00 55.03 97 PRO A CA 1
ATOM 750 C C . PRO A 1 97 ? -3.381 17.964 -21.765 1.00 55.03 97 PRO A C 1
ATOM 752 O O . PRO A 1 97 ? -2.324 17.977 -22.403 1.00 55.03 97 PRO A O 1
ATOM 755 N N . GLY A 1 98 ? -4.580 17.982 -22.352 1.00 59.53 98 GLY A N 1
ATOM 756 C CA . GLY A 1 98 ? -4.735 18.202 -23.787 1.00 59.53 98 GLY A CA 1
ATOM 757 C C . GLY A 1 98 ? -4.011 19.489 -24.205 1.00 59.53 98 GLY A C 1
ATOM 758 O O . GLY A 1 98 ? -3.832 20.380 -23.371 1.00 59.53 98 GLY A O 1
ATOM 759 N N . PRO A 1 99 ? -3.556 19.599 -25.464 1.00 57.00 99 PRO A N 1
ATOM 760 C CA . PRO A 1 99 ? -2.831 20.777 -25.916 1.00 57.00 99 PRO A CA 1
ATOM 761 C C . PRO A 1 99 ? -3.663 22.034 -25.637 1.00 57.00 99 PRO A C 1
ATOM 763 O O . PRO A 1 99 ? -4.771 22.176 -26.149 1.00 57.00 99 PRO A O 1
ATOM 766 N N . HIS A 1 100 ? -3.132 22.945 -24.817 1.00 52.69 100 HIS A N 1
ATOM 767 C CA . HIS A 1 100 ? -3.672 24.294 -24.703 1.00 52.69 100 HIS A CA 1
ATOM 768 C C . HIS A 1 100 ? -3.441 24.978 -26.054 1.00 52.69 100 HIS A C 1
ATOM 770 O O . HIS A 1 100 ? -2.353 25.481 -26.331 1.00 52.69 100 HIS A O 1
ATOM 776 N N . SER A 1 101 ? -4.432 24.931 -26.945 1.00 56.00 101 SER A N 1
ATOM 777 C CA . SER A 1 101 ? -4.410 25.734 -28.162 1.00 56.00 101 SER A CA 1
ATOM 778 C C . SER A 1 101 ? -4.381 27.205 -27.750 1.00 56.00 101 SER A C 1
ATOM 780 O O . SER A 1 101 ? -5.370 27.718 -27.234 1.00 56.00 101 SER A O 1
ATOM 782 N N . GLY A 1 102 ? -3.268 27.897 -28.015 1.00 57.47 102 GLY A N 1
ATOM 783 C CA . GLY A 1 102 ? -3.091 29.343 -27.790 1.00 57.47 102 GLY A CA 1
ATOM 784 C C . GLY A 1 102 ? -3.996 30.247 -28.643 1.00 57.47 102 GLY A C 1
ATOM 785 O O . GLY A 1 102 ? -3.688 31.412 -28.841 1.00 57.47 102 GLY A O 1
ATOM 786 N N . ILE A 1 103 ? -5.089 29.700 -29.181 1.00 55.41 103 ILE A N 1
ATOM 787 C CA . ILE A 1 103 ? -6.140 30.398 -29.928 1.00 55.41 103 ILE A CA 1
ATOM 788 C C . ILE A 1 103 ? -7.224 30.956 -28.994 1.00 55.41 103 ILE A C 1
ATOM 790 O O . ILE A 1 103 ? -7.971 31.832 -29.404 1.00 55.41 103 ILE A O 1
ATOM 794 N N . SER A 1 104 ? -7.313 30.490 -27.744 1.00 53.41 104 SER A N 1
ATOM 795 C CA . SER A 1 104 ? -8.256 31.036 -26.752 1.00 53.41 104 SER A CA 1
ATOM 796 C C . SER A 1 104 ? -7.764 32.308 -26.046 1.00 53.41 104 SER A C 1
ATOM 798 O O . SER A 1 104 ? -8.443 32.773 -25.137 1.00 53.41 104 SER A O 1
ATOM 800 N N . ASP A 1 105 ? -6.604 32.838 -26.442 1.00 56.28 105 ASP A N 1
ATOM 801 C CA . ASP A 1 105 ? -5.940 34.001 -25.826 1.00 56.28 105 ASP A CA 1
ATOM 802 C C . ASP A 1 105 ? -5.823 35.201 -26.801 1.00 56.28 105 ASP A C 1
ATOM 804 O O . ASP A 1 105 ? -5.020 36.112 -26.592 1.00 56.28 105 ASP A O 1
ATOM 808 N N . LEU A 1 106 ? -6.616 35.188 -27.884 1.00 43.16 106 LEU A N 1
ATOM 809 C CA . LEU A 1 106 ? -6.802 36.279 -28.854 1.00 43.16 106 LEU A CA 1
ATOM 810 C C . LEU A 1 106 ? -8.277 36.693 -28.894 1.00 43.16 106 LEU A C 1
ATOM 812 O O . LEU A 1 106 ? -8.528 37.902 -29.097 1.00 43.16 106 LEU A O 1
#

Secondary structure (DSSP, 8-state):
-HHHHHHHHHHHHHHHHHHHTT--SHHHHHHHHHHHHHHHHHHHHHHHHHHHHHHHHHGGG---HHHHHHHHHHHHHHHT--HHHHHHHHHSPPPPPPP--TTTT-

Sequence (106 aa):
MQSHLDKQVRRMDGIVDRIEAGWRSPASAAYRDLHRGAAKDAVRIRAILAVIEEAVRLGRDGFSEQDLAVLAQMRQIQDHIDVAREADALQAPAPTPGPHSGISDL

Radius of gyration: 19.58 Å; chains: 1; bounding box: 37×45×54 Å